Protein AF-R4WTU0-F1 (afdb_monomer)

Solvent-accessible surface area (backbone atoms only — not comparable to full-atom values): 3844 Å² total; per-residue (Å²): 135,82,82,81,77,73,58,100,78,56,101,77,73,81,66,75,59,66,60,73,57,48,54,57,49,51,49,53,50,50,49,52,51,52,51,50,52,52,48,51,52,53,52,52,54,55,50,51,55,51,50,53,54,50,53,54,55,50,66,74,75,107

Organism: Riptortus pedestris (NCBI:txid329032)

pLDDT: mean 78.38, std 15.09, range [47.62, 96.62]

Foldseek 3Di:
DDPPPPDPDDVPPPPPDCCVVVVVVVVVVVVCVVVVVVVVVVVVVVVVVVVVVVVVVVVVVD

Structure (mmCIF, N/CA/C/O backbone):
data_AF-R4WTU0-F1
#
_entry.id   AF-R4WTU0-F1
#
loop_
_atom_site.group_PDB
_atom_site.id
_atom_site.type_symbol
_atom_site.label_atom_id
_atom_site.label_alt_id
_atom_site.label_comp_id
_atom_site.label_asym_id
_atom_site.label_entity_id
_atom_site.label_seq_id
_atom_site.pdbx_PDB_ins_code
_atom_site.Cartn_x
_atom_site.Cartn_y
_atom_site.Cartn_z
_atom_site.occupancy
_atom_site.B_iso_or_equiv
_atom_site.auth_seq_id
_atom_site.auth_comp_id
_atom_site.auth_asym_id
_atom_site.auth_atom_id
_atom_site.pdbx_PDB_model_num
ATOM 1 N N . MET A 1 1 ? 25.929 -16.607 -51.288 1.00 47.62 1 MET A N 1
ATOM 2 C CA . MET A 1 1 ? 25.934 -16.729 -49.818 1.00 47.62 1 MET A CA 1
ATOM 3 C C . MET A 1 1 ? 25.876 -15.305 -49.305 1.00 47.62 1 MET A C 1
ATOM 5 O O . MET A 1 1 ? 26.857 -14.592 -49.443 1.00 47.62 1 MET A O 1
ATOM 9 N N . VAL A 1 2 ? 24.672 -14.827 -48.983 1.00 60.88 2 VAL A N 1
ATOM 10 C CA . VAL A 1 2 ? 24.465 -13.426 -48.592 1.00 60.88 2 VAL A CA 1
ATOM 11 C C . VAL A 1 2 ? 24.796 -13.344 -47.113 1.00 60.88 2 VAL A C 1
ATOM 13 O O . VAL A 1 2 ? 24.186 -14.053 -46.315 1.00 60.88 2 VAL A O 1
ATOM 16 N N . ASP A 1 3 ? 25.815 -12.560 -46.786 1.00 53.22 3 ASP A N 1
ATOM 17 C CA . ASP A 1 3 ? 26.276 -12.378 -45.420 1.00 53.22 3 ASP A CA 1
ATOM 18 C C . ASP A 1 3 ? 25.207 -11.593 -44.649 1.00 53.22 3 ASP A C 1
ATOM 20 O O . ASP A 1 3 ? 25.036 -10.388 -44.825 1.00 53.22 3 ASP A O 1
ATOM 24 N N . LEU A 1 4 ? 24.423 -12.313 -43.846 1.00 59.00 4 LEU A N 1
ATOM 25 C CA . LEU A 1 4 ? 23.486 -11.755 -42.875 1.00 59.00 4 LEU A CA 1
ATOM 26 C C . LEU A 1 4 ? 24.271 -11.306 -41.637 1.00 59.00 4 LEU A C 1
ATOM 28 O O . LEU A 1 4 ? 23.991 -11.748 -40.522 1.00 59.00 4 LEU A O 1
ATOM 32 N N . SER A 1 5 ? 25.250 -10.418 -41.820 1.00 52.97 5 SER A N 1
ATOM 33 C CA . SER A 1 5 ? 25.738 -9.588 -40.723 1.00 52.97 5 SER A CA 1
ATOM 34 C C . SER A 1 5 ? 24.630 -8.583 -40.408 1.00 52.97 5 SER A C 1
ATOM 36 O O . SER A 1 5 ? 24.638 -7.430 -40.834 1.00 52.97 5 SER A O 1
ATOM 38 N N . GLY A 1 6 ? 23.592 -9.087 -39.735 1.00 49.53 6 GLY A N 1
ATOM 39 C CA . GLY A 1 6 ? 22.649 -8.267 -39.007 1.00 49.53 6 GLY A CA 1
ATOM 40 C C . GLY A 1 6 ? 23.471 -7.490 -37.999 1.00 49.53 6 GLY A C 1
ATOM 41 O O . GLY A 1 6 ? 23.949 -8.056 -37.017 1.00 49.53 6 GLY A O 1
ATOM 42 N N . GLY A 1 7 ? 23.697 -6.212 -38.301 1.00 55.53 7 GLY A N 1
ATOM 43 C CA . GLY A 1 7 ? 24.207 -5.267 -37.325 1.00 55.53 7 GLY A CA 1
ATOM 44 C C . GLY A 1 7 ? 23.355 -5.322 -36.050 1.00 55.53 7 GLY A C 1
ATOM 45 O O . GLY A 1 7 ? 22.222 -5.808 -36.093 1.00 55.53 7 GLY A O 1
ATOM 46 N N . PRO A 1 8 ? 23.879 -4.816 -34.926 1.00 57.06 8 PRO A N 1
ATOM 47 C CA . PRO A 1 8 ? 23.282 -4.918 -33.587 1.00 57.06 8 PRO A CA 1
ATOM 48 C C . PRO A 1 8 ? 21.924 -4.200 -33.423 1.00 57.06 8 PRO A C 1
ATOM 50 O O . PRO A 1 8 ? 21.458 -4.018 -32.308 1.00 57.06 8 PRO A O 1
ATO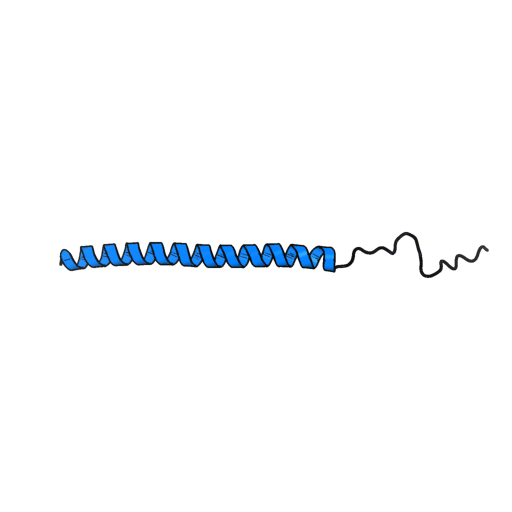M 53 N N . ASP A 1 9 ? 21.290 -3.805 -34.526 1.00 55.81 9 ASP A N 1
ATOM 54 C CA . ASP A 1 9 ? 20.009 -3.116 -34.607 1.00 55.81 9 ASP A CA 1
ATOM 55 C C . ASP A 1 9 ? 19.011 -3.983 -35.397 1.00 55.81 9 ASP A C 1
ATOM 57 O O . ASP A 1 9 ? 18.500 -3.614 -36.459 1.00 55.81 9 ASP A O 1
ATOM 61 N N . GLY A 1 10 ? 18.758 -5.198 -34.905 1.00 59.03 10 GLY A N 1
ATOM 62 C CA . GLY A 1 10 ? 17.657 -6.024 -35.395 1.00 59.03 10 GLY A CA 1
ATOM 63 C C . GLY A 1 10 ? 16.296 -5.432 -34.974 1.00 59.03 10 GLY A C 1
ATOM 64 O O . GLY A 1 10 ? 16.178 -4.927 -33.857 1.00 59.03 10 GLY A O 1
ATOM 65 N N . PRO A 1 11 ? 15.212 -5.548 -35.774 1.00 58.00 11 PRO A N 1
ATOM 66 C CA . PRO A 1 11 ? 13.904 -4.930 -35.478 1.00 58.00 11 PRO A CA 1
ATOM 67 C C . PRO A 1 11 ? 13.164 -5.492 -34.247 1.00 58.00 11 PRO A C 1
ATOM 69 O O . PRO A 1 11 ? 12.008 -5.144 -34.013 1.00 58.00 11 PRO A O 1
ATOM 72 N N . ILE A 1 12 ? 13.785 -6.407 -33.497 1.00 56.25 12 ILE A N 1
ATOM 73 C CA . ILE A 1 12 ? 13.170 -7.181 -32.408 1.00 56.25 12 ILE A CA 1
ATOM 74 C C . ILE A 1 12 ? 13.830 -6.877 -31.044 1.00 56.25 12 ILE A C 1
ATOM 76 O O . ILE A 1 12 ? 13.371 -7.364 -30.016 1.00 56.25 12 ILE A O 1
ATOM 80 N N . GLU A 1 13 ? 14.840 -6.002 -30.983 1.00 55.50 13 GLU A N 1
ATOM 81 C CA . GLU A 1 13 ? 15.563 -5.695 -29.734 1.00 55.50 13 GLU A CA 1
ATOM 82 C C . GLU A 1 13 ? 15.077 -4.451 -28.971 1.00 55.50 13 GLU A C 1
ATOM 84 O O . GLU A 1 13 ? 15.714 -4.012 -28.015 1.00 55.50 13 GLU A O 1
ATOM 89 N N . HIS A 1 14 ? 13.881 -3.933 -29.265 1.00 60.06 14 HIS A N 1
ATOM 90 C CA . HIS A 1 14 ? 13.180 -3.058 -28.315 1.00 60.06 14 HIS A CA 1
ATOM 91 C C . HIS A 1 14 ? 12.535 -3.890 -27.194 1.00 60.06 14 HIS A C 1
ATOM 93 O O . HIS A 1 14 ? 11.317 -3.920 -27.023 1.00 60.06 14 HIS A O 1
ATOM 99 N N . GLY A 1 15 ? 13.362 -4.587 -26.412 1.00 64.69 15 GLY A N 1
ATOM 100 C CA . GLY A 1 15 ? 12.934 -5.168 -25.146 1.00 64.69 15 GLY A CA 1
ATOM 101 C C . GLY A 1 15 ? 12.430 -4.044 -24.244 1.00 64.69 15 GLY A C 1
ATOM 102 O O 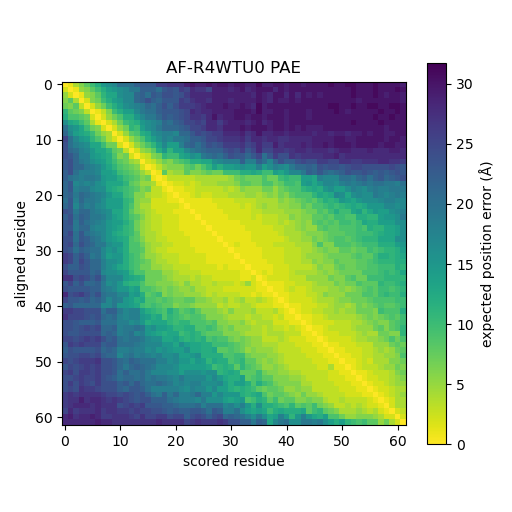. GLY A 1 15 ? 13.177 -3.116 -23.932 1.00 64.69 15 GLY A O 1
ATOM 103 N N . PHE A 1 16 ? 11.149 -4.085 -23.865 1.00 68.69 16 PHE A N 1
ATOM 104 C CA . PHE A 1 16 ? 10.585 -3.108 -22.936 1.00 68.69 16 PHE A CA 1
ATOM 105 C C . PHE A 1 16 ? 11.481 -3.003 -21.704 1.00 68.69 16 PHE A C 1
ATOM 107 O O . PHE A 1 16 ? 11.805 -4.007 -21.071 1.00 68.69 16 PHE A O 1
ATOM 114 N N . SER A 1 17 ? 11.889 -1.780 -21.364 1.00 78.44 17 SER A N 1
ATOM 115 C CA . SER A 1 17 ? 12.733 -1.567 -20.194 1.00 78.44 17 SER A CA 1
ATOM 116 C C . SER A 1 17 ? 11.996 -2.060 -18.948 1.00 78.44 17 SER A C 1
ATOM 118 O O . SER A 1 17 ? 10.850 -1.671 -18.716 1.00 78.44 17 SER A O 1
ATOM 120 N N . ASN A 1 18 ? 12.642 -2.899 -18.129 1.00 76.44 18 ASN A N 1
ATOM 121 C CA . A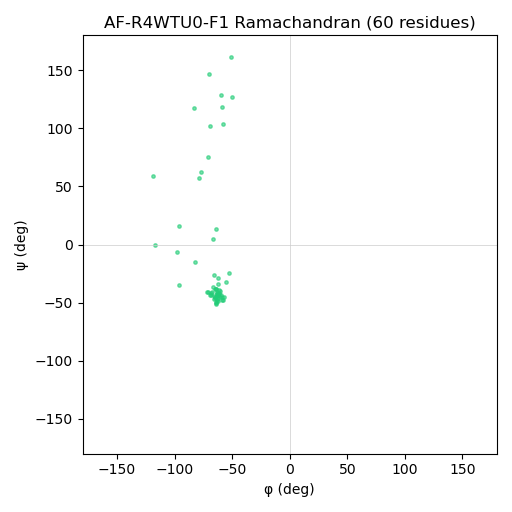SN A 1 18 ? 12.050 -3.469 -16.908 1.00 76.44 18 ASN A CA 1
ATOM 122 C C . ASN A 1 18 ? 11.460 -2.397 -15.972 1.00 76.44 18 ASN A C 1
ATOM 124 O O . ASN A 1 18 ? 10.532 -2.667 -15.210 1.00 76.44 18 ASN A O 1
ATOM 128 N N . SER A 1 19 ? 11.957 -1.162 -16.056 1.00 79.81 19 SER A N 1
ATOM 129 C CA . SER A 1 19 ? 11.423 0.014 -15.367 1.00 79.81 19 SER A CA 1
ATOM 130 C C . SER A 1 19 ? 9.936 0.272 -15.648 1.00 79.81 19 SER A C 1
ATOM 132 O O . SER A 1 19 ? 9.228 0.690 -14.732 1.00 79.81 19 SER A O 1
ATOM 134 N N . VAL A 1 20 ? 9.424 -0.060 -16.838 1.00 86.56 20 VAL A N 1
ATOM 135 C CA . VAL A 1 20 ? 7.992 0.043 -17.186 1.00 86.56 20 VAL A CA 1
ATOM 136 C C . VAL A 1 20 ? 7.115 -0.862 -16.318 1.00 86.56 20 VAL A C 1
ATOM 138 O O . VAL A 1 20 ? 5.970 -0.513 -16.054 1.00 86.56 20 VAL A O 1
ATOM 141 N N . PHE A 1 21 ? 7.637 -1.983 -15.818 1.00 86.00 21 PHE A N 1
ATOM 142 C CA . PHE A 1 21 ? 6.898 -2.886 -14.927 1.00 86.00 21 PHE A CA 1
ATOM 143 C C . PHE A 1 21 ? 7.189 -2.617 -13.448 1.00 86.00 21 PHE A C 1
ATOM 145 O O . PHE A 1 21 ? 6.297 -2.719 -12.604 1.00 86.00 21 PHE A O 1
ATOM 152 N N . ILE A 1 22 ? 8.424 -2.223 -13.128 1.00 91.00 22 ILE A N 1
ATOM 153 C CA . ILE A 1 22 ? 8.851 -1.959 -11.750 1.00 91.00 22 ILE A CA 1
ATOM 154 C C . ILE A 1 22 ? 8.168 -0.707 -11.191 1.00 91.00 22 ILE A C 1
ATOM 156 O O . ILE A 1 22 ? 7.694 -0.736 -10.056 1.00 91.00 22 ILE A O 1
ATOM 160 N N . ILE A 1 23 ? 8.081 0.381 -11.965 1.00 93.00 23 ILE A N 1
ATOM 161 C CA . ILE A 1 23 ? 7.537 1.656 -11.473 1.00 93.00 23 ILE A CA 1
ATOM 162 C C . ILE A 1 23 ? 6.047 1.527 -11.101 1.00 93.00 23 ILE A C 1
ATOM 164 O O . ILE A 1 23 ? 5.700 1.849 -9.961 1.00 93.00 23 ILE A O 1
ATOM 168 N N . PRO A 1 24 ? 5.153 1.002 -11.965 1.00 94.19 24 PRO A N 1
ATOM 169 C CA . PRO A 1 24 ? 3.751 0.804 -11.595 1.00 94.19 24 PRO A CA 1
ATOM 170 C C . PRO A 1 24 ? 3.588 -0.217 -10.467 1.00 94.19 24 PRO A C 1
ATOM 172 O O . PRO A 1 24 ? 2.775 -0.009 -9.566 1.00 94.19 24 PRO A O 1
ATOM 175 N N . GLY A 1 25 ? 4.389 -1.290 -10.476 1.00 95.12 25 GLY A N 1
ATOM 176 C CA . GLY A 1 25 ? 4.383 -2.300 -9.419 1.00 95.12 25 GLY A CA 1
ATOM 177 C C . GLY A 1 25 ? 4.708 -1.705 -8.048 1.00 95.12 25 GLY A C 1
ATOM 178 O O . GLY A 1 25 ? 3.987 -1.950 -7.080 1.00 95.12 25 GLY A O 1
ATOM 179 N N . ALA A 1 26 ? 5.732 -0.851 -7.970 1.00 95.62 26 ALA A N 1
ATOM 180 C CA . ALA A 1 26 ? 6.110 -0.154 -6.746 1.00 95.62 26 ALA A CA 1
ATOM 181 C C . ALA A 1 26 ? 5.015 0.809 -6.259 1.00 95.62 26 ALA A C 1
ATOM 183 O O . ALA A 1 26 ? 4.756 0.879 -5.058 1.00 95.62 26 ALA A O 1
ATOM 184 N N . ILE A 1 27 ? 4.331 1.507 -7.172 1.00 96.38 27 ILE A N 1
ATOM 185 C CA . ILE A 1 27 ? 3.217 2.402 -6.825 1.00 96.38 27 ILE A CA 1
ATOM 186 C C . ILE A 1 27 ? 2.055 1.604 -6.229 1.00 96.38 27 ILE A C 1
ATOM 188 O O . ILE A 1 27 ? 1.569 1.940 -5.150 1.00 96.38 27 ILE A O 1
ATOM 192 N N . ILE A 1 28 ? 1.627 0.525 -6.891 1.00 96.62 28 ILE A N 1
ATOM 193 C CA . ILE A 1 28 ? 0.521 -0.316 -6.411 1.00 96.62 28 ILE A CA 1
ATOM 194 C C . ILE A 1 28 ? 0.873 -0.949 -5.065 1.00 96.62 28 ILE A C 1
ATOM 196 O O . ILE A 1 28 ? 0.044 -0.948 -4.150 1.00 96.62 28 ILE A O 1
ATOM 200 N N . PHE A 1 29 ? 2.099 -1.454 -4.918 1.00 96.62 29 PHE A N 1
ATOM 201 C CA . PHE A 1 29 ? 2.574 -2.023 -3.662 1.00 96.62 29 PHE A CA 1
ATOM 202 C C . PHE A 1 29 ? 2.606 -0.973 -2.547 1.00 96.62 29 PHE A C 1
ATOM 204 O O . PHE A 1 29 ? 2.087 -1.219 -1.460 1.00 96.62 29 PHE A O 1
ATOM 211 N N . GLY A 1 30 ? 3.135 0.220 -2.827 1.00 96.50 30 GLY A N 1
ATOM 212 C CA . GLY A 1 30 ? 3.187 1.328 -1.876 1.00 96.50 30 GLY A CA 1
ATOM 213 C C . GLY A 1 30 ? 1.798 1.775 -1.424 1.00 96.50 30 GLY A C 1
ATOM 214 O O . GLY A 1 30 ? 1.557 1.909 -0.224 1.00 96.50 30 GLY A O 1
ATOM 215 N N . LEU A 1 31 ? 0.854 1.928 -2.357 1.00 96.62 31 LEU A N 1
ATOM 216 C CA . LEU A 1 31 ? -0.536 2.253 -2.035 1.00 96.62 31 LEU A CA 1
ATOM 217 C C . LEU A 1 31 ? -1.184 1.138 -1.210 1.00 96.62 31 LEU A C 1
ATOM 219 O O . LEU A 1 31 ? -1.773 1.418 -0.168 1.00 96.62 31 LEU A O 1
ATOM 223 N N . SER A 1 32 ? -1.035 -0.121 -1.618 1.00 94.94 32 SER A N 1
ATOM 224 C CA . SER A 1 32 ? -1.608 -1.268 -0.903 1.00 94.94 32 SER A CA 1
ATOM 225 C C . SER A 1 32 ? -1.058 -1.388 0.518 1.00 94.94 32 SER A C 1
ATOM 227 O O . SER A 1 32 ? -1.826 -1.587 1.456 1.00 94.94 32 SER A O 1
ATOM 229 N N . ALA A 1 33 ? 0.250 -1.199 0.703 1.00 95.31 33 ALA A N 1
ATOM 230 C CA . ALA A 1 33 ? 0.886 -1.194 2.015 1.00 95.31 33 ALA A CA 1
ATOM 231 C C . ALA A 1 33 ? 0.411 -0.011 2.871 1.00 95.31 33 ALA A C 1
ATOM 233 O O . ALA A 1 33 ? 0.058 -0.197 4.036 1.00 95.31 33 ALA A O 1
ATOM 234 N N . PHE A 1 34 ? 0.334 1.194 2.298 1.00 94.62 34 PHE A N 1
ATOM 235 C CA . PHE A 1 34 ? -0.122 2.391 3.005 1.00 94.62 34 PHE A CA 1
ATOM 236 C C . PHE A 1 34 ? -1.585 2.277 3.444 1.00 94.62 34 PHE A C 1
ATOM 238 O O . PHE A 1 34 ? -1.911 2.499 4.613 1.00 94.62 34 PHE A O 1
ATOM 245 N N . PHE A 1 35 ? -2.475 1.888 2.530 1.00 94.62 35 PHE A N 1
ATOM 246 C CA . PHE A 1 35 ? -3.887 1.691 2.835 1.00 94.62 35 PHE A CA 1
ATOM 247 C C . PHE A 1 35 ? -4.102 0.496 3.759 1.00 94.62 35 PHE A C 1
ATOM 249 O O . PHE A 1 35 ? -4.862 0.621 4.714 1.00 94.62 35 PHE A O 1
ATOM 256 N N . GLY A 1 36 ? -3.403 -0.619 3.548 1.00 93.44 36 GLY A N 1
ATOM 257 C CA . GLY A 1 36 ? -3.452 -1.787 4.426 1.00 93.44 36 GLY A CA 1
ATOM 258 C C . GLY A 1 36 ? -3.038 -1.447 5.857 1.00 93.44 36 GLY A C 1
ATOM 259 O O . GLY A 1 36 ? -3.772 -1.746 6.799 1.00 93.44 36 GLY A O 1
ATOM 260 N N . TRP A 1 37 ? -1.922 -0.735 6.034 1.00 93.31 37 TRP A N 1
ATOM 261 C CA . TRP A 1 37 ? -1.459 -0.287 7.349 1.00 93.31 37 TRP A CA 1
ATOM 262 C C . TRP A 1 37 ? -2.434 0.697 8.005 1.00 93.31 37 TRP A C 1
ATOM 264 O O . TRP A 1 37 ? -2.794 0.537 9.176 1.00 93.31 37 TRP A O 1
ATOM 274 N N . LYS A 1 38 ? -2.928 1.686 7.252 1.00 90.81 38 LYS A N 1
ATOM 275 C CA . LYS A 1 38 ? -3.901 2.669 7.747 1.00 90.81 38 LYS A CA 1
ATOM 276 C C . LYS A 1 38 ? -5.229 2.014 8.141 1.00 90.81 38 LYS A C 1
ATOM 278 O O . LYS A 1 38 ? -5.776 2.339 9.196 1.00 90.81 38 LYS A O 1
ATOM 283 N N . LEU A 1 39 ? -5.729 1.075 7.337 1.00 88.69 39 LEU A N 1
ATOM 284 C CA . LEU A 1 39 ? -6.947 0.310 7.613 1.00 88.69 39 LEU A CA 1
ATOM 285 C C . LEU A 1 39 ? -6.773 -0.585 8.836 1.00 88.69 39 LEU A C 1
ATOM 287 O O . LEU A 1 39 ? -7.618 -0.549 9.727 1.00 88.69 39 LEU A O 1
ATOM 291 N N . TYR A 1 40 ? -5.666 -1.325 8.921 1.00 89.50 40 TYR A N 1
ATOM 292 C CA . TYR A 1 40 ? -5.363 -2.176 10.070 1.00 89.50 40 TYR A CA 1
ATOM 293 C C . TYR A 1 40 ? -5.325 -1.369 11.370 1.00 89.50 40 TYR A C 1
ATOM 295 O O . TYR A 1 40 ? -5.973 -1.724 12.355 1.00 89.50 40 TYR A O 1
ATOM 303 N N . THR A 1 41 ? -4.627 -0.235 11.353 1.00 88.06 41 THR A N 1
ATOM 304 C CA . THR A 1 41 ? -4.536 0.655 12.514 1.00 88.06 41 THR A CA 1
ATOM 305 C C . THR A 1 41 ? -5.912 1.212 12.890 1.00 88.06 41 THR A C 1
ATOM 307 O O . THR A 1 41 ? -6.277 1.223 14.065 1.00 88.06 41 THR A O 1
ATOM 310 N N . SER A 1 42 ? -6.719 1.604 11.899 1.00 85.75 42 SER A N 1
ATOM 311 C CA . SER A 1 42 ? -8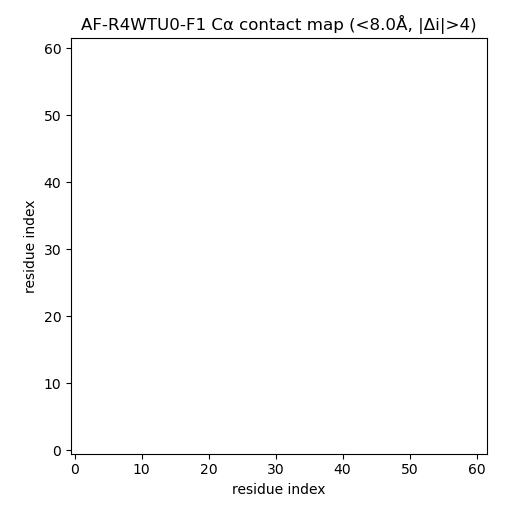.083 2.099 12.115 1.00 85.75 42 SER A CA 1
ATOM 312 C C . SER A 1 42 ? -9.013 1.038 12.717 1.00 85.75 42 SER A C 1
ATOM 314 O O . SER A 1 42 ? -9.750 1.323 13.663 1.00 85.75 42 SER A O 1
ATOM 316 N N . LEU A 1 43 ? -8.964 -0.196 12.214 1.00 84.50 43 LEU A N 1
ATOM 317 C CA . LEU A 1 43 ? -9.738 -1.326 12.734 1.00 84.50 43 LEU A CA 1
ATOM 318 C C . LEU A 1 43 ? -9.349 -1.645 14.180 1.00 84.50 43 LEU A C 1
ATOM 320 O O . LEU A 1 43 ? -10.219 -1.702 15.053 1.00 84.50 43 LEU A O 1
ATOM 324 N N . LYS A 1 44 ? -8.044 -1.747 14.448 1.00 87.12 44 LYS A N 1
ATOM 325 C CA . LYS A 1 44 ? -7.506 -2.037 15.779 1.00 87.12 44 LYS A CA 1
ATOM 326 C C . LYS A 1 44 ? -7.892 -0.976 16.814 1.00 87.12 44 LYS A C 1
ATOM 328 O O . LYS A 1 44 ? -8.259 -1.324 17.936 1.00 87.12 44 LYS A O 1
ATOM 333 N N . ASP A 1 45 ? -7.880 0.307 16.447 1.00 84.38 45 ASP A N 1
ATOM 334 C CA . ASP A 1 45 ? -8.311 1.390 17.346 1.00 84.38 45 ASP A CA 1
ATOM 335 C C . ASP A 1 45 ? -9.812 1.299 17.683 1.00 84.38 45 ASP A C 1
ATOM 337 O O . ASP A 1 45 ? -10.227 1.495 18.832 1.00 84.38 45 ASP A O 1
ATOM 341 N N . ARG A 1 46 ? -10.647 0.925 16.701 1.00 83.06 46 ARG A N 1
ATOM 342 C CA . ARG A 1 46 ? -12.092 0.738 16.913 1.00 83.06 46 ARG A CA 1
ATOM 343 C C . ARG A 1 46 ? -12.396 -0.452 17.815 1.00 83.06 46 ARG A C 1
ATOM 345 O O . ARG A 1 46 ? -13.293 -0.345 18.656 1.00 83.06 46 ARG A O 1
ATOM 352 N N . GLU A 1 47 ? -11.687 -1.565 17.657 1.00 85.25 47 GLU A N 1
ATOM 353 C CA . GLU A 1 47 ? -1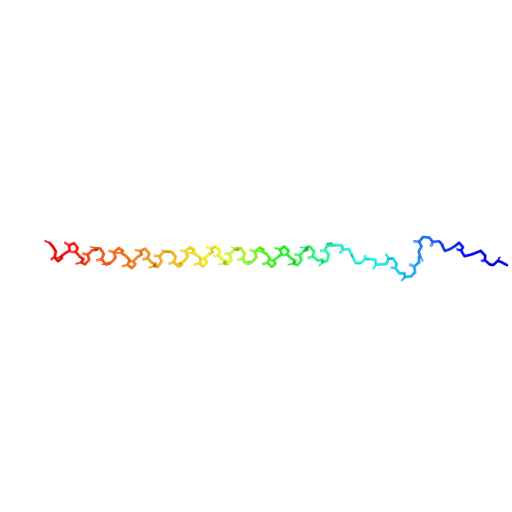1.849 -2.730 18.531 1.00 85.25 47 GLU A CA 1
ATOM 354 C C . GLU A 1 47 ? -11.430 -2.421 19.964 1.00 85.25 47 GLU A C 1
ATOM 356 O O . GLU A 1 47 ? -12.218 -2.652 20.886 1.00 85.25 47 GLU A O 1
ATOM 361 N N . LYS A 1 48 ? -10.273 -1.779 20.154 1.00 83.06 48 LYS A N 1
ATOM 362 C CA . LYS A 1 48 ? -9.784 -1.401 21.484 1.00 83.06 48 LYS A CA 1
ATOM 363 C C . LYS A 1 48 ? -10.788 -0.518 22.231 1.00 83.06 48 LYS A C 1
ATOM 365 O O . LYS A 1 48 ? -11.142 -0.810 23.373 1.00 83.06 48 LYS A O 1
ATOM 370 N N . LYS A 1 49 ? -11.365 0.488 21.562 1.00 82.69 49 LYS A N 1
ATOM 371 C CA . LYS A 1 49 ? -12.422 1.337 22.147 1.00 82.69 49 LYS A CA 1
ATOM 372 C C . LYS A 1 49 ? -13.687 0.559 22.518 1.00 82.69 49 LYS A C 1
ATOM 374 O O . LYS A 1 49 ? -14.364 0.908 23.488 1.00 82.69 49 LYS A O 1
ATOM 379 N N . ARG A 1 50 ? -14.058 -0.478 21.760 1.00 82.81 50 ARG A N 1
ATOM 380 C CA . ARG A 1 50 ? -15.215 -1.331 22.090 1.00 82.81 50 ARG A CA 1
ATOM 381 C C . ARG A 1 50 ? -14.927 -2.208 23.303 1.00 82.81 50 ARG A C 1
ATOM 383 O O . ARG A 1 50 ? -15.802 -2.346 24.159 1.00 82.81 50 ARG A O 1
ATOM 390 N N . GLU A 1 51 ? -13.726 -2.764 23.400 1.00 84.81 51 GLU A N 1
ATOM 391 C CA . GLU A 1 51 ? -13.306 -3.552 24.556 1.00 84.81 51 GLU A CA 1
ATOM 392 C C . GLU A 1 51 ? -13.228 -2.715 25.831 1.00 84.81 51 GLU A C 1
ATOM 394 O O . GLU A 1 51 ? -13.761 -3.124 26.860 1.00 84.81 51 GLU A O 1
ATOM 399 N N . GLU A 1 52 ? -12.645 -1.518 25.772 1.00 83.25 52 GLU A N 1
ATOM 400 C CA . GLU A 1 52 ? -12.571 -0.606 26.917 1.00 83.25 52 GLU A CA 1
ATOM 401 C C . GLU A 1 52 ? -13.968 -0.226 27.417 1.00 83.25 52 GLU A C 1
ATOM 403 O O . GLU A 1 52 ? -14.244 -0.305 28.618 1.00 83.25 52 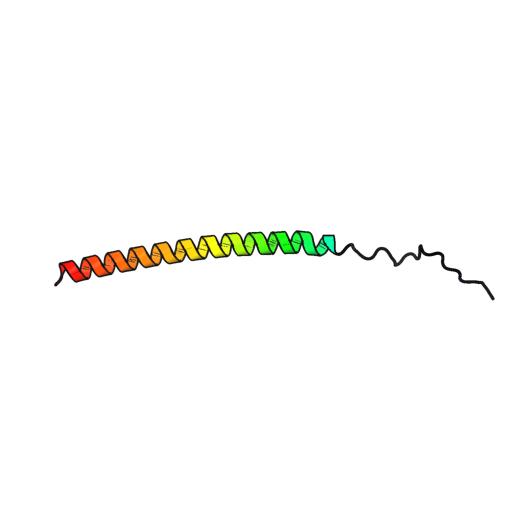GLU A O 1
ATOM 408 N N . LYS A 1 53 ? -14.903 0.068 26.501 1.00 79.62 53 LYS A N 1
ATOM 409 C CA . LYS A 1 53 ? -16.310 0.319 26.850 1.00 79.62 53 LYS A CA 1
ATOM 410 C C . LYS A 1 53 ? -16.974 -0.892 27.513 1.00 79.62 53 LYS A C 1
ATOM 412 O O . LYS A 1 53 ? -17.754 -0.712 28.448 1.00 79.62 53 LYS A O 1
ATOM 4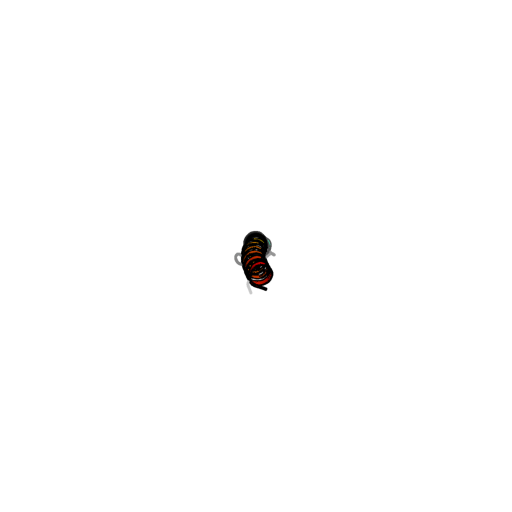17 N N . LYS A 1 54 ? -16.688 -2.120 27.066 1.00 81.12 54 LYS A N 1
ATOM 418 C CA . LYS A 1 54 ? -17.211 -3.350 27.692 1.00 81.12 54 LYS A CA 1
ATOM 419 C C . LYS A 1 54 ? -16.611 -3.575 29.085 1.00 81.12 54 LYS A C 1
ATOM 421 O O . LYS A 1 54 ? -17.360 -3.855 30.019 1.00 81.12 54 LYS A O 1
ATOM 426 N N . LYS A 1 55 ? -15.298 -3.383 29.247 1.00 81.38 55 LYS A N 1
ATOM 427 C CA . LYS A 1 55 ? -14.586 -3.521 30.530 1.00 81.38 55 LYS A CA 1
ATOM 428 C C . LYS A 1 55 ? -15.075 -2.502 31.565 1.00 81.38 55 LYS A C 1
ATOM 430 O O . LYS A 1 55 ? -15.319 -2.874 32.708 1.00 81.38 55 LYS A O 1
ATOM 435 N N . LEU A 1 56 ? -15.311 -1.251 31.163 1.00 80.06 56 LEU A N 1
ATOM 436 C CA . LEU A 1 56 ? -15.918 -0.221 32.018 1.00 80.06 56 LEU A CA 1
ATOM 437 C C . LEU A 1 56 ? -17.332 -0.601 32.474 1.00 80.06 56 LEU A C 1
ATOM 439 O O . LEU A 1 56 ? -17.667 -0.427 33.642 1.00 80.06 56 LEU A O 1
ATOM 443 N N . LYS A 1 57 ? -18.156 -1.156 31.576 1.00 79.62 57 LYS A N 1
ATOM 444 C CA . LYS A 1 57 ? -19.506 -1.623 31.929 1.00 79.62 57 LYS A CA 1
ATOM 445 C C . LYS A 1 57 ? -19.485 -2.814 32.890 1.00 79.62 57 LYS A C 1
ATOM 447 O O . LYS A 1 57 ? -20.344 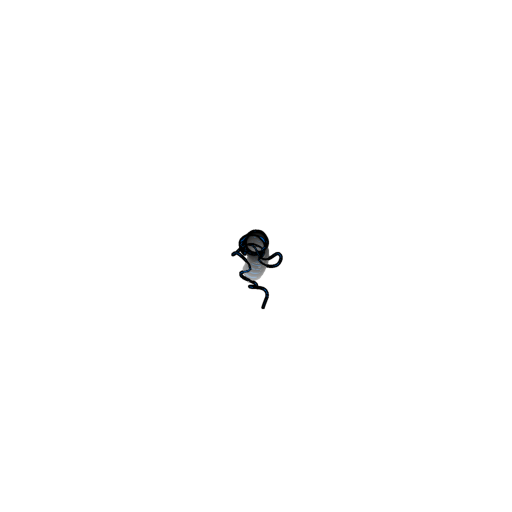-2.876 33.758 1.00 79.62 57 LYS A O 1
ATOM 452 N N . GLN A 1 58 ? -18.529 -3.735 32.759 1.00 76.00 58 GLN A N 1
ATOM 453 C CA . GLN A 1 58 ? -18.392 -4.867 33.685 1.00 76.00 58 GLN A CA 1
ATOM 454 C C . GLN A 1 58 ? -17.875 -4.434 35.061 1.00 76.00 58 GLN A C 1
ATOM 456 O O . GLN A 1 58 ? -18.418 -4.877 36.065 1.00 76.00 58 GLN A O 1
ATOM 461 N N . LYS A 1 59 ? -16.900 -3.516 35.123 1.00 75.00 59 LYS A N 1
ATOM 462 C CA . LYS A 1 59 ? -16.394 -2.967 36.394 1.00 75.00 59 LYS A CA 1
ATOM 463 C C . LYS A 1 59 ? -17.425 -2.143 37.167 1.00 75.00 59 LYS A C 1
ATOM 465 O O . LYS A 1 59 ? -17.304 -2.039 38.370 1.00 75.00 59 LYS A O 1
ATOM 470 N N . LYS A 1 60 ? -18.411 -1.543 36.491 1.00 68.50 60 LYS A N 1
ATOM 471 C CA . LYS A 1 60 ? -19.518 -0.823 37.150 1.00 68.50 60 LYS A CA 1
ATOM 472 C C . LYS A 1 60 ? -20.646 -1.737 37.640 1.00 68.50 60 LYS A C 1
ATOM 474 O O . LYS A 1 60 ? -21.518 -1.272 38.361 1.00 68.50 60 LYS A O 1
ATOM 479 N N . LYS A 1 61 ? -20.681 -2.992 37.180 1.00 64.88 61 LYS A N 1
ATOM 480 C CA . LYS A 1 61 ? -21.688 -3.994 37.565 1.00 64.88 61 LYS A CA 1
ATOM 481 C C . LYS A 1 61 ? -21.200 -4.948 38.659 1.00 64.88 61 LYS A C 1
ATOM 483 O O . LYS A 1 61 ? -21.980 -5.788 39.093 1.00 64.88 61 LYS A O 1
ATOM 488 N N . LYS A 1 62 ? -19.926 -4.862 39.029 1.00 50.81 62 LYS A N 1
ATOM 489 C CA . LYS A 1 62 ? -1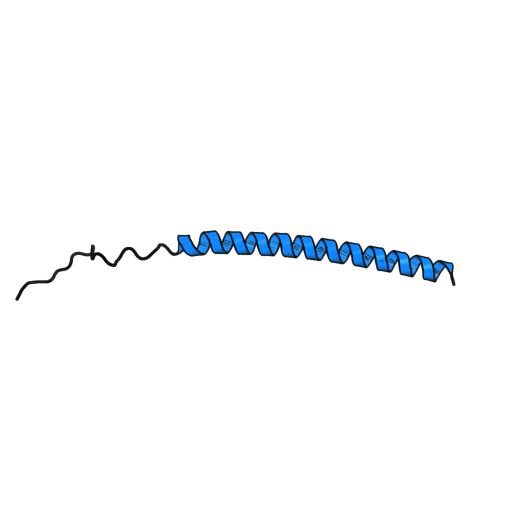9.273 -5.671 40.053 1.00 50.81 62 LYS A CA 1
ATOM 490 C C . LYS A 1 62 ? -18.888 -4.750 41.198 1.00 50.81 62 LYS A C 1
ATOM 492 O O . LYS A 1 62 ? -18.964 -5.218 42.346 1.00 50.81 62 LYS A O 1
#

Secondary structure (DSSP, 8-state):
-------S--TT--PPPTHHHHHHHHHHHHHHHHHHHHHHHHHHHHHHHHHHHHHHHHHT--

Sequence (62 aa):
MVDLSGGPDGPIEHGFSNSVFIIPGAIIFGLSAFFGWKLYTSLKDREKKREEKKKLKQKKKK

Radius of gyration: 29.22 Å; Cα contacts (8 Å, |Δi|>4): 0; chains: 1; bounding box: 48×19×90 Å

Mean predicted aligned error: 13.51 Å